Protein AF-A0A820KLT6-F1 (afdb_monomer_lite)

pLDDT: mean 74.84, std 12.02, range [39.62, 90.44]

Secondary structure (DSSP, 8-state):
----TT---EEEEEEE--TTS-EEEEEEE-EEEEETTTTEEEEE--EEEEEETTTTEEEEEE-STTTTT-PPPPEE--

Foldseek 3Di:
DPDPLQDFKDFPDWDDDDPPFQKIKTWIWGAFYQDPVVRGTDRTWTKIKIARPVQQKIWIATCPPVRPPDDTDIDHND

Structure (mmCIF, N/CA/C/O backbone):
data_AF-A0A820KLT6-F1
#
_entry.id   AF-A0A820KLT6-F1
#
loop_
_atom_site.group_PDB
_atom_site.id
_atom_site.type_symbol
_atom_site.label_atom_id
_atom_site.label_alt_id
_atom_site.label_comp_id
_atom_site.label_asym_id
_atom_site.label_entity_id
_atom_site.label_seq_id
_atom_site.pdbx_PDB_ins_code
_atom_site.Cartn_x
_atom_site.Cartn_y
_atom_site.Cartn_z
_atom_site.occupancy
_atom_site.B_iso_or_equiv
_atom_site.auth_seq_id
_atom_site.auth_comp_id
_atom_site.auth_asym_id
_atom_site.auth_atom_id
_atom_site.pdbx_PDB_model_num
ATOM 1 N N . MET A 1 1 ? -0.387 16.378 -26.188 1.00 41.91 1 MET A N 1
ATOM 2 C CA . MET A 1 1 ? -0.190 16.571 -24.737 1.00 41.91 1 MET A CA 1
ATOM 3 C C . MET A 1 1 ? 0.638 15.400 -24.239 1.00 41.91 1 MET A C 1
ATOM 5 O O . MET A 1 1 ? 0.121 14.292 -24.207 1.00 41.91 1 MET A O 1
ATOM 9 N N . MET A 1 2 ? 1.936 15.596 -23.987 1.00 39.62 2 MET A N 1
ATOM 10 C CA . MET A 1 2 ? 2.759 14.561 -23.354 1.00 39.62 2 MET A CA 1
ATOM 11 C C . MET A 1 2 ? 2.255 14.418 -21.920 1.00 39.62 2 MET A C 1
ATOM 13 O O . MET A 1 2 ? 2.422 15.333 -21.122 1.00 39.62 2 MET A O 1
ATOM 17 N N . SER A 1 3 ? 1.550 13.323 -21.631 1.00 47.44 3 SER A N 1
ATOM 18 C CA . SER A 1 3 ? 1.182 12.974 -20.262 1.00 47.44 3 SER A CA 1
ATOM 19 C C . SER A 1 3 ? 2.464 12.922 -19.447 1.00 47.44 3 SER A C 1
ATOM 21 O O . SER A 1 3 ? 3.389 12.203 -19.832 1.00 47.44 3 SER A O 1
ATOM 23 N N . ASP A 1 4 ? 2.511 13.690 -18.369 1.00 46.81 4 ASP A N 1
ATOM 24 C CA . ASP A 1 4 ? 3.615 13.732 -17.426 1.00 46.81 4 ASP A CA 1
ATOM 25 C C . ASP A 1 4 ? 3.978 12.287 -17.032 1.00 46.81 4 ASP A C 1
ATOM 27 O O . ASP A 1 4 ? 3.222 11.611 -16.329 1.00 46.81 4 ASP A O 1
ATOM 31 N N . GLN A 1 5 ? 5.079 11.751 -17.578 1.00 51.44 5 GLN A N 1
ATOM 32 C CA . GLN A 1 5 ? 5.443 10.328 -17.437 1.00 51.44 5 GLN A CA 1
ATOM 33 C C . GLN A 1 5 ? 5.712 9.934 -15.974 1.00 51.44 5 GLN A C 1
ATOM 35 O O . GLN A 1 5 ? 5.878 8.759 -15.667 1.00 51.44 5 GLN A O 1
ATOM 40 N N . ILE A 1 6 ? 5.738 10.919 -15.078 1.00 52.72 6 ILE A N 1
ATOM 41 C CA . ILE A 1 6 ? 6.183 10.846 -13.690 1.00 52.72 6 ILE A CA 1
ATOM 42 C C . ILE A 1 6 ? 5.060 10.365 -12.741 1.00 52.72 6 ILE A C 1
ATOM 44 O O . ILE A 1 6 ? 5.335 9.911 -11.631 1.00 52.72 6 ILE A O 1
ATOM 48 N N . HIS A 1 7 ? 3.789 10.390 -13.167 1.00 56.47 7 HIS A N 1
ATOM 49 C CA . HIS A 1 7 ? 2.645 10.106 -12.283 1.00 56.47 7 HIS A CA 1
ATOM 50 C C . HIS A 1 7 ? 1.651 9.088 -12.859 1.00 56.47 7 HIS A C 1
ATOM 52 O O . HIS A 1 7 ? 0.448 9.334 -12.914 1.00 56.47 7 HIS A O 1
ATOM 58 N N . GLN A 1 8 ? 2.133 7.913 -13.269 1.00 64.38 8 GLN A N 1
ATOM 59 C CA . GLN A 1 8 ? 1.253 6.828 -13.711 1.00 64.38 8 GLN A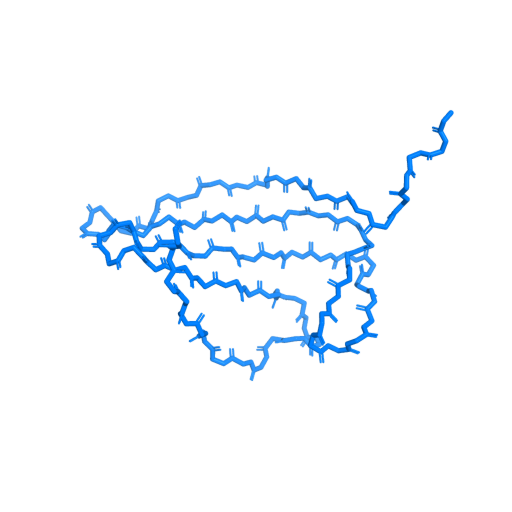 CA 1
ATOM 60 C C . GLN A 1 8 ? 0.977 5.852 -12.565 1.00 64.38 8 GLN A C 1
ATOM 62 O O . GLN A 1 8 ? 1.805 5.002 -12.251 1.00 64.38 8 GLN A O 1
ATOM 67 N N . GLY A 1 9 ? -0.196 5.969 -11.939 1.00 69.69 9 GLY A N 1
ATOM 68 C CA . GLY A 1 9 ? -0.691 5.023 -10.939 1.00 69.69 9 GLY A CA 1
ATOM 69 C C . GLY A 1 9 ? -2.116 4.571 -11.256 1.00 69.69 9 GLY A C 1
ATOM 70 O O . GLY A 1 9 ? -2.955 5.392 -11.610 1.00 69.69 9 GLY A O 1
ATOM 71 N N . TYR A 1 10 ? -2.402 3.278 -11.118 1.00 79.19 10 TYR A N 1
ATOM 72 C CA . TYR A 1 10 ? -3.749 2.714 -11.245 1.00 79.19 10 TYR A CA 1
ATOM 73 C C . TYR A 1 10 ? -3.974 1.606 -10.215 1.00 79.19 10 TYR A C 1
ATOM 75 O O . TYR A 1 10 ? -3.046 0.893 -9.828 1.00 79.19 10 TYR A O 1
ATOM 83 N N . ILE A 1 11 ? -5.215 1.438 -9.758 1.00 82.06 11 ILE A N 1
ATOM 84 C CA . ILE A 1 11 ? -5.576 0.342 -8.852 1.00 82.06 11 ILE A CA 1
ATOM 85 C C . ILE A 1 11 ? -5.548 -0.965 -9.656 1.00 82.06 11 ILE A C 1
ATOM 87 O O . ILE A 1 11 ? -6.341 -1.148 -10.573 1.00 82.06 11 ILE A O 1
ATOM 91 N N . ARG A 1 12 ? -4.629 -1.875 -9.318 1.00 83.19 12 ARG A N 1
ATOM 92 C CA . ARG A 1 12 ? -4.545 -3.232 -9.886 1.00 83.19 12 ARG A CA 1
ATOM 93 C C . ARG A 1 12 ? -5.562 -4.174 -9.266 1.00 83.19 12 ARG A C 1
ATOM 95 O O . ARG A 1 12 ? -6.154 -4.985 -9.965 1.00 83.19 12 ARG A O 1
ATOM 102 N N . SER A 1 13 ? -5.745 -4.087 -7.953 1.00 84.44 13 SER A N 1
ATOM 103 C CA . SER A 1 13 ? -6.732 -4.892 -7.239 1.00 84.44 13 SER A CA 1
ATOM 104 C C . SER A 1 13 ? -7.150 -4.207 -5.948 1.00 84.44 13 SER A C 1
ATOM 106 O O . SER A 1 13 ? -6.335 -3.550 -5.300 1.00 84.44 13 SER A O 1
ATOM 108 N N . CYS A 1 14 ? -8.393 -4.428 -5.537 1.00 86.88 14 CYS A N 1
ATOM 109 C CA . CYS A 1 14 ? -8.872 -4.125 -4.198 1.00 86.88 14 CYS A CA 1
ATOM 110 C C . CYS A 1 14 ? -9.360 -5.433 -3.582 1.00 86.88 14 CYS A C 1
ATOM 112 O O . CYS A 1 14 ? -10.296 -6.047 -4.089 1.00 86.88 14 CYS A O 1
ATOM 114 N N . ASN A 1 15 ? -8.705 -5.858 -2.511 1.00 84.25 15 ASN A N 1
ATOM 115 C CA . ASN A 1 15 ? -9.086 -7.034 -1.752 1.00 84.25 15 ASN A CA 1
ATOM 116 C C . ASN A 1 15 ? -9.528 -6.570 -0.372 1.00 84.25 15 ASN A C 1
ATOM 118 O O . ASN A 1 15 ? -8.833 -5.798 0.289 1.00 84.25 15 ASN A O 1
ATOM 122 N N . ARG A 1 16 ? -10.673 -7.061 0.092 1.00 77.81 16 ARG A N 1
ATOM 123 C CA . ARG A 1 16 ? -10.934 -7.034 1.530 1.00 77.81 16 ARG A CA 1
ATOM 124 C C . ARG A 1 16 ? -10.002 -8.054 2.178 1.00 77.81 16 ARG A C 1
ATOM 126 O O . ARG A 1 16 ? -9.736 -9.096 1.581 1.00 77.81 16 ARG A O 1
ATOM 133 N N . GLY A 1 17 ? -9.471 -7.720 3.350 1.00 73.00 17 GLY A N 1
ATOM 134 C CA . GLY A 1 17 ? -8.766 -8.682 4.187 1.00 73.00 17 GLY A CA 1
ATOM 135 C C . GLY A 1 17 ? -9.725 -9.760 4.706 1.00 73.00 17 GLY A C 1
ATOM 136 O O . GLY A 1 17 ? -10.641 -10.202 4.016 1.00 73.00 17 GLY A O 1
ATOM 137 N N . ASP A 1 18 ? -9.538 -10.184 5.950 1.00 64.62 18 ASP A N 1
ATOM 138 C CA . ASP A 1 18 ? -10.455 -11.139 6.578 1.00 64.62 18 ASP A CA 1
ATOM 139 C C . ASP A 1 18 ? -11.855 -10.522 6.798 1.00 64.62 18 ASP A C 1
ATOM 141 O O . ASP A 1 18 ? -11.972 -9.333 7.087 1.00 64.62 18 ASP A O 1
ATOM 145 N N . LYS A 1 19 ? -12.923 -11.331 6.723 1.00 54.44 19 LYS A N 1
ATOM 146 C CA . LYS A 1 19 ? -14.326 -10.926 6.954 1.00 54.44 19 LYS A CA 1
ATOM 147 C C . LYS A 1 19 ? -14.547 -10.242 8.309 1.00 54.44 19 LYS A C 1
ATOM 149 O O . LYS A 1 19 ? -15.497 -9.478 8.446 1.00 54.44 19 LYS A O 1
ATOM 154 N N . ASN A 1 20 ? -13.675 -10.506 9.283 1.00 58.62 20 ASN A N 1
ATOM 155 C CA . ASN A 1 20 ? -13.721 -9.925 10.626 1.00 58.62 20 ASN A CA 1
ATOM 156 C C . ASN A 1 20 ? -12.889 -8.644 10.780 1.00 58.62 20 ASN A C 1
ATOM 158 O O . ASN A 1 20 ? -13.025 -7.933 11.776 1.00 58.62 20 ASN A O 1
ATOM 162 N N . ASN A 1 21 ? -12.027 -8.339 9.810 1.00 63.62 21 ASN A N 1
ATOM 163 C CA . ASN A 1 21 ? -11.128 -7.202 9.864 1.00 63.62 21 ASN A CA 1
ATOM 164 C C . ASN A 1 21 ? -11.586 -6.154 8.856 1.00 63.62 21 ASN A C 1
ATOM 166 O O . ASN A 1 21 ? -11.671 -6.404 7.658 1.00 63.62 21 ASN A O 1
ATOM 170 N N . ASN A 1 22 ? -11.836 -4.946 9.354 1.00 81.69 22 ASN A N 1
ATOM 171 C CA . ASN A 1 22 ? -12.185 -3.753 8.581 1.00 81.69 22 ASN A CA 1
ATOM 172 C C . ASN A 1 22 ? -10.999 -3.243 7.733 1.00 81.69 22 ASN A C 1
ATOM 174 O O . ASN A 1 22 ? -10.793 -2.044 7.586 1.00 81.69 22 ASN A O 1
ATOM 178 N N . ILE A 1 23 ? -10.181 -4.163 7.218 1.00 86.94 23 ILE A N 1
ATOM 179 C CA . ILE A 1 23 ? -8.950 -3.901 6.495 1.00 86.94 23 ILE A CA 1
ATOM 180 C C . ILE A 1 23 ? -9.225 -4.027 4.999 1.00 86.94 23 ILE A C 1
ATOM 182 O O . ILE A 1 23 ? -9.622 -5.086 4.505 1.00 86.94 23 ILE A O 1
ATOM 186 N N . LEU A 1 24 ? -8.972 -2.948 4.271 1.00 88.69 24 LEU A N 1
ATOM 187 C CA . LEU A 1 24 ? -8.939 -2.919 2.816 1.00 88.69 24 LEU A CA 1
ATOM 188 C C . LEU A 1 24 ? -7.486 -2.966 2.354 1.00 88.69 24 LEU A C 1
ATOM 190 O O . LEU A 1 24 ? -6.639 -2.247 2.878 1.00 88.69 24 LEU A O 1
ATOM 194 N N . PHE A 1 25 ? -7.206 -3.800 1.361 1.00 87.12 25 PHE A N 1
ATOM 195 C CA . PHE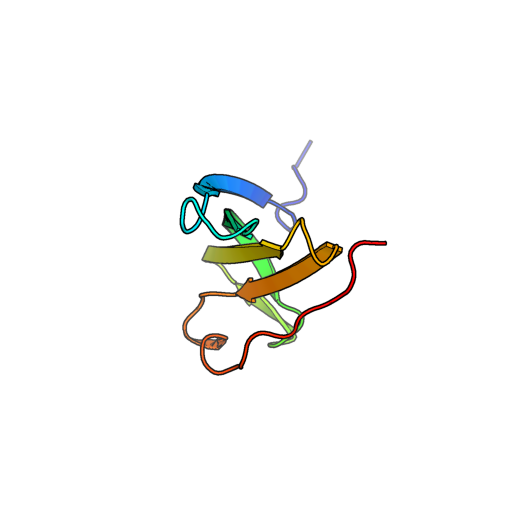 A 1 25 ? -5.911 -3.900 0.711 1.00 87.12 25 PHE A CA 1
ATOM 196 C C . PHE A 1 25 ? -6.042 -3.459 -0.743 1.00 87.12 25 PHE A C 1
ATOM 198 O O . PHE A 1 25 ? -6.679 -4.130 -1.556 1.00 87.12 25 PHE A O 1
ATOM 205 N N . PHE A 1 26 ? -5.400 -2.351 -1.086 1.00 85.69 26 PHE A N 1
ATOM 206 C CA . PHE A 1 26 ? -5.279 -1.889 -2.458 1.00 85.69 26 PHE A CA 1
ATOM 207 C C . PHE A 1 26 ? -3.892 -2.206 -2.976 1.00 85.69 26 PHE A C 1
ATOM 209 O O . PHE A 1 26 ? -2.889 -1.809 -2.387 1.00 85.69 26 PHE A O 1
ATOM 216 N N . ASN A 1 27 ? -3.841 -2.882 -4.113 1.00 83.00 27 ASN A N 1
ATOM 217 C CA . ASN A 1 27 ? -2.621 -3.015 -4.874 1.00 83.00 27 ASN A CA 1
ATOM 218 C C . ASN A 1 27 ? -2.626 -1.961 -5.978 1.00 83.00 27 ASN A C 1
ATOM 220 O O . ASN A 1 27 ? -3.520 -1.956 -6.822 1.00 83.00 27 ASN A O 1
ATOM 224 N N . ILE A 1 28 ? -1.656 -1.060 -5.960 1.00 82.88 28 ILE A N 1
ATOM 225 C CA . ILE A 1 28 ? -1.508 0.029 -6.915 1.00 82.88 28 ILE A CA 1
ATOM 226 C C . ILE A 1 28 ? -0.358 -0.321 -7.848 1.00 82.88 28 ILE A C 1
ATOM 228 O O . ILE A 1 28 ? 0.787 -0.473 -7.423 1.00 82.88 28 ILE A O 1
ATOM 232 N N . GLY A 1 29 ? -0.680 -0.450 -9.128 1.00 77.88 29 GLY A N 1
ATOM 233 C CA . GLY A 1 29 ? 0.290 -0.567 -10.200 1.00 77.88 29 GLY A CA 1
ATOM 234 C C . GLY A 1 29 ? 0.677 0.786 -10.757 1.00 77.88 29 GLY A C 1
ATOM 235 O O . GLY A 1 29 ? -0.028 1.775 -10.570 1.00 77.88 29 GLY A O 1
ATOM 236 N N . GLY A 1 30 ? 1.779 0.813 -11.488 1.00 74.44 30 GLY A N 1
ATOM 237 C CA . GLY A 1 30 ? 2.235 2.022 -12.142 1.00 74.44 30 GLY A CA 1
ATOM 238 C C . GLY A 1 30 ? 3.654 1.882 -12.653 1.00 74.44 30 GLY A C 1
ATOM 239 O O . GLY A 1 30 ? 4.437 1.083 -12.130 1.00 74.44 30 GLY A O 1
ATOM 240 N N . ASN A 1 31 ? 3.970 2.691 -13.655 1.00 69.75 31 ASN A N 1
ATOM 241 C CA . ASN A 1 31 ? 5.323 2.828 -14.163 1.00 69.75 31 ASN A CA 1
ATOM 242 C C . ASN A 1 31 ? 5.889 4.149 -13.641 1.00 69.75 31 ASN A C 1
ATOM 244 O O . ASN A 1 31 ? 5.156 5.128 -13.501 1.00 69.75 31 ASN A O 1
ATOM 248 N N . TYR A 1 32 ? 7.193 4.169 -13.377 1.00 68.50 32 TYR A N 1
ATOM 249 C CA . TYR A 1 32 ? 7.937 5.405 -13.127 1.00 68.50 32 TYR A CA 1
ATOM 250 C C . TYR A 1 32 ? 7.462 6.235 -11.916 1.00 68.50 32 TYR A C 1
ATOM 252 O O . TYR A 1 32 ? 7.355 7.456 -11.980 1.00 68.50 32 TYR A O 1
ATOM 260 N N . ARG A 1 33 ? 7.186 5.586 -10.776 1.00 72.44 33 ARG A N 1
ATOM 261 C CA . ARG A 1 33 ? 6.696 6.266 -9.561 1.00 72.44 33 ARG A CA 1
ATOM 262 C C . ARG A 1 33 ? 7.841 6.660 -8.631 1.00 72.44 33 ARG A C 1
ATOM 264 O O . ARG A 1 33 ? 8.665 5.811 -8.280 1.00 72.44 33 ARG A O 1
ATOM 271 N N . PHE A 1 34 ? 7.853 7.913 -8.172 1.00 72.69 34 PHE A N 1
ATOM 272 C CA . PHE A 1 34 ? 8.809 8.374 -7.164 1.00 72.69 34 PHE A CA 1
ATOM 273 C C . PHE A 1 34 ? 8.623 7.630 -5.838 1.00 72.69 34 PHE A C 1
ATOM 275 O O . PHE A 1 34 ? 7.512 7.517 -5.313 1.00 72.69 34 PHE A O 1
ATOM 282 N N . CYS A 1 35 ? 9.727 7.148 -5.281 1.00 75.00 35 CYS A N 1
ATOM 283 C CA . CYS A 1 35 ? 9.782 6.538 -3.970 1.00 75.00 35 CYS A CA 1
ATOM 284 C C . CYS A 1 35 ? 10.550 7.452 -3.014 1.00 75.00 35 CYS A C 1
ATOM 286 O O . CYS A 1 35 ? 11.774 7.575 -3.134 1.00 75.00 35 CYS A O 1
ATOM 288 N N . PRO A 1 36 ? 9.869 8.067 -2.031 1.00 69.06 36 PRO A N 1
ATOM 289 C CA . PRO A 1 36 ? 10.524 8.973 -1.092 1.00 69.06 36 PRO A CA 1
ATOM 290 C C . PRO A 1 36 ? 11.574 8.263 -0.233 1.00 69.06 36 PRO A C 1
ATOM 292 O O . PRO A 1 36 ? 12.533 8.887 0.204 1.00 69.06 36 PRO A O 1
ATOM 295 N N . GLN A 1 37 ? 11.429 6.950 -0.040 1.00 71.50 37 GLN A N 1
ATOM 296 C CA . GLN A 1 37 ? 12.342 6.136 0.754 1.00 71.50 37 GLN A CA 1
ATOM 297 C C . GLN A 1 37 ? 13.745 6.056 0.143 1.00 71.50 37 GLN A C 1
ATOM 299 O O . GLN A 1 37 ? 14.727 6.277 0.843 1.00 71.50 37 GLN A O 1
ATOM 304 N N . ILE A 1 38 ? 13.843 5.711 -1.143 1.00 73.50 38 ILE A N 1
ATOM 305 C CA . ILE A 1 38 ? 15.133 5.612 -1.848 1.00 73.50 38 ILE A CA 1
ATOM 306 C C . ILE A 1 38 ? 15.493 6.913 -2.576 1.00 73.50 38 ILE A C 1
ATOM 308 O O . ILE A 1 38 ? 16.526 6.988 -3.231 1.00 73.50 38 ILE A O 1
ATOM 312 N N . ARG A 1 39 ? 14.628 7.933 -2.471 1.00 77.06 39 ARG A N 1
ATOM 313 C CA . ARG A 1 39 ? 14.721 9.220 -3.177 1.00 77.06 39 ARG A CA 1
ATOM 314 C C . ARG A 1 39 ? 14.947 9.056 -4.686 1.00 77.06 39 ARG A C 1
ATOM 316 O O . ARG A 1 39 ? 15.655 9.849 -5.299 1.00 77.06 39 ARG A O 1
ATOM 323 N N . ALA A 1 40 ? 14.326 8.041 -5.281 1.00 76.81 40 ALA A N 1
ATOM 324 C CA . ALA A 1 40 ? 14.461 7.693 -6.693 1.00 76.81 40 ALA A CA 1
ATOM 325 C C . ALA A 1 40 ? 13.134 7.172 -7.265 1.00 76.81 40 ALA A C 1
ATOM 327 O O . ALA A 1 40 ? 12.215 6.835 -6.517 1.00 76.81 40 ALA A O 1
ATOM 328 N N . HIS A 1 41 ? 13.023 7.114 -8.593 1.00 77.81 41 HIS A N 1
ATOM 329 C CA . HIS A 1 41 ? 11.856 6.555 -9.277 1.00 77.81 41 HIS A CA 1
ATOM 330 C C . HIS A 1 41 ? 12.042 5.054 -9.501 1.00 77.81 41 HIS A C 1
ATOM 332 O O . HIS A 1 41 ? 13.076 4.628 -10.011 1.00 77.81 41 HIS A O 1
ATOM 338 N N . HIS A 1 42 ? 11.030 4.254 -9.169 1.00 74.75 42 HIS A N 1
ATOM 339 C CA .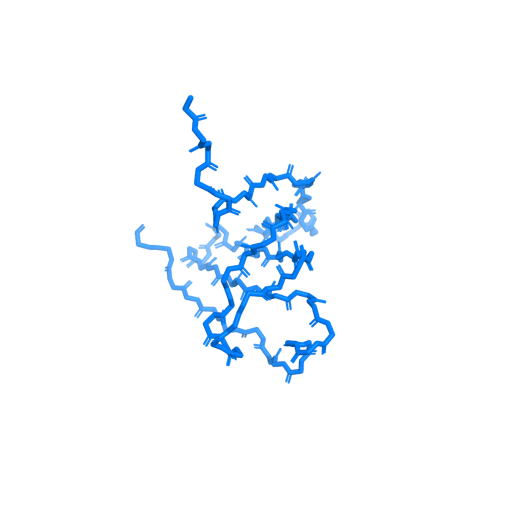 HIS A 1 42 ? 10.997 2.851 -9.582 1.00 74.75 42 HIS A CA 1
ATOM 340 C C . HIS A 1 42 ? 10.458 2.752 -11.005 1.00 74.75 42 HIS A C 1
ATOM 342 O O . HIS A 1 42 ? 9.402 3.311 -11.307 1.00 74.75 42 HIS A O 1
ATOM 348 N N . GLN A 1 43 ? 11.142 1.992 -11.860 1.00 69.56 43 GLN A N 1
ATOM 349 C CA . GLN A 1 43 ? 10.715 1.771 -13.242 1.00 69.56 43 GLN A CA 1
ATOM 350 C C . GLN A 1 43 ? 9.380 1.008 -13.307 1.00 69.56 43 GLN A C 1
ATOM 352 O O . GLN A 1 43 ? 8.512 1.374 -14.094 1.00 69.56 43 GLN A O 1
ATOM 357 N N . ASN A 1 44 ? 9.184 0.040 -12.405 1.00 67.06 44 ASN A N 1
ATOM 358 C CA . ASN A 1 44 ? 7.913 -0.625 -12.124 1.00 67.06 44 ASN A CA 1
ATOM 359 C C . ASN A 1 44 ? 7.701 -0.643 -10.611 1.00 67.06 44 ASN A C 1
ATOM 361 O O . ASN A 1 44 ? 8.471 -1.281 -9.901 1.00 67.06 44 ASN A O 1
ATOM 365 N N . ASN A 1 45 ? 6.659 0.025 -10.114 1.00 68.38 45 ASN A N 1
ATOM 366 C CA . ASN A 1 45 ? 6.320 -0.031 -8.694 1.00 68.38 45 ASN A CA 1
ATOM 367 C C . ASN A 1 45 ? 4.978 -0.728 -8.502 1.00 68.38 45 ASN A C 1
ATOM 369 O O . ASN A 1 45 ? 3.977 -0.376 -9.125 1.00 68.38 45 ASN A O 1
ATOM 373 N N . THR A 1 46 ? 4.967 -1.697 -7.597 1.00 73.12 46 THR A N 1
ATOM 374 C CA . THR A 1 46 ? 3.740 -2.236 -7.028 1.00 73.12 46 THR A CA 1
ATOM 375 C C . THR A 1 46 ? 3.659 -1.686 -5.604 1.00 73.12 46 THR A C 1
ATOM 377 O O . THR A 1 46 ? 4.505 -1.962 -4.759 1.00 73.12 46 THR A O 1
ATOM 380 N N . THR A 1 47 ? 2.706 -0.796 -5.348 1.00 79.38 47 THR A N 1
ATOM 381 C CA . THR A 1 47 ? 2.504 -0.187 -4.030 1.00 79.38 47 THR A CA 1
ATOM 382 C C . THR A 1 47 ? 1.272 -0.799 -3.392 1.00 79.38 47 THR A C 1
ATOM 384 O O . THR A 1 47 ? 0.189 -0.741 -3.960 1.00 79.38 47 THR A O 1
ATOM 387 N N . ALA A 1 48 ? 1.412 -1.342 -2.194 1.00 82.81 48 ALA A N 1
ATOM 388 C CA . ALA A 1 48 ? 0.290 -1.771 -1.381 1.00 82.81 48 ALA A CA 1
ATOM 389 C C . ALA A 1 48 ? -0.184 -0.622 -0.484 1.00 82.81 48 ALA A C 1
ATOM 391 O O . ALA A 1 48 ? 0.630 0.035 0.164 1.00 82.81 48 ALA A O 1
ATOM 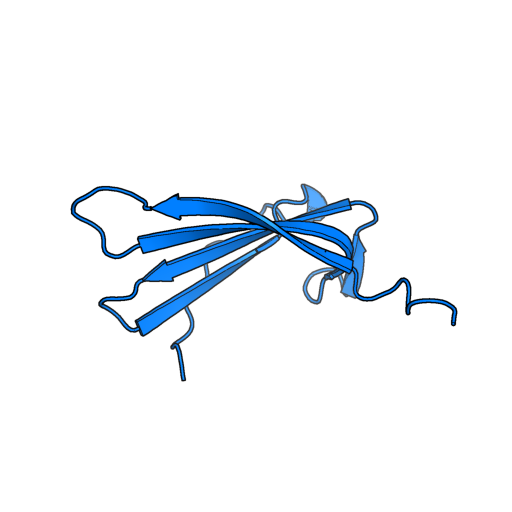392 N N . ILE A 1 49 ? -1.493 -0.402 -0.411 1.00 86.12 49 ILE A N 1
ATOM 393 C CA . ILE A 1 49 ? -2.125 0.465 0.584 1.00 86.12 49 ILE A CA 1
ATOM 394 C C . ILE A 1 49 ? -3.029 -0.412 1.441 1.00 86.12 49 ILE A C 1
ATOM 396 O O . ILE A 1 49 ? -3.927 -1.073 0.925 1.00 86.12 49 ILE A O 1
ATOM 400 N N . LEU A 1 50 ? -2.781 -0.428 2.744 1.00 88.06 50 LEU A N 1
ATOM 401 C CA . LEU A 1 50 ? -3.632 -1.070 3.734 1.00 88.06 50 LEU A CA 1
ATOM 402 C C . LEU A 1 50 ? -4.439 0.017 4.432 1.00 88.06 50 LEU A C 1
ATOM 404 O O . LEU A 1 50 ? -3.861 1.014 4.846 1.00 88.06 50 LEU A O 1
ATOM 408 N N . ILE A 1 51 ? -5.744 -0.166 4.586 1.00 89.56 51 ILE A N 1
ATOM 409 C CA . ILE A 1 51 ? -6.623 0.789 5.266 1.00 89.56 51 ILE A CA 1
ATOM 410 C C . ILE A 1 51 ? -7.436 0.039 6.312 1.00 89.56 51 ILE A C 1
ATOM 412 O O . ILE A 1 51 ? -8.207 -0.834 5.938 1.00 89.56 51 ILE A O 1
ATOM 416 N N . ASP A 1 52 ? -7.292 0.377 7.590 1.00 89.81 52 ASP A N 1
ATOM 417 C CA . ASP A 1 52 ? -8.182 -0.063 8.666 1.00 89.81 52 ASP A CA 1
ATOM 418 C C . ASP A 1 52 ? -9.294 0.980 8.832 1.00 89.81 52 ASP A C 1
ATOM 420 O O . ASP A 1 52 ? -9.104 2.043 9.428 1.00 89.81 52 ASP A O 1
ATOM 424 N N . THR A 1 53 ? -10.476 0.682 8.295 1.00 88.12 53 THR A N 1
ATOM 425 C CA . THR A 1 53 ? -11.615 1.606 8.318 1.00 88.12 53 THR A CA 1
ATOM 426 C C . THR A 1 53 ? -12.275 1.708 9.691 1.00 88.12 53 THR A C 1
ATOM 428 O O . THR A 1 53 ? -13.043 2.637 9.916 1.00 88.12 53 THR A O 1
ATOM 431 N N . LYS A 1 54 ? -11.975 0.801 10.632 1.00 88.44 54 LYS A N 1
ATOM 432 C CA . LYS A 1 54 ? -12.477 0.887 12.012 1.00 88.44 54 LYS A CA 1
ATOM 433 C C . LYS A 1 54 ? -11.632 1.839 12.844 1.00 88.44 54 LYS A C 1
ATOM 435 O O . LYS A 1 54 ? -12.175 2.602 13.635 1.00 88.44 54 LYS A O 1
ATOM 440 N N . LYS A 1 55 ? -10.310 1.757 12.696 1.00 89.25 55 LYS A N 1
ATOM 441 C CA . LYS A 1 55 ? -9.367 2.637 13.402 1.00 89.25 55 LYS A CA 1
ATOM 442 C C . LYS A 1 55 ? -9.139 3.962 12.688 1.00 89.25 55 LYS A C 1
ATOM 444 O O . LYS A 1 55 ? -8.494 4.828 13.266 1.00 89.25 55 LYS A O 1
ATOM 449 N N . LEU A 1 56 ? -9.651 4.100 11.463 1.00 90.00 56 LEU A N 1
ATOM 450 C CA . LEU A 1 56 ? -9.368 5.223 10.576 1.00 90.00 56 LEU A CA 1
ATOM 451 C C . LEU A 1 56 ? -7.856 5.405 10.419 1.00 90.00 56 LEU A C 1
ATOM 453 O O . LEU A 1 56 ? -7.323 6.493 10.598 1.00 90.00 56 LEU A O 1
ATOM 457 N N . THR A 1 57 ? -7.150 4.316 10.113 1.00 90.25 57 THR A N 1
ATOM 458 C CA . THR A 1 57 ? -5.712 4.352 9.842 1.00 90.25 57 THR A CA 1
ATOM 459 C C . THR A 1 57 ? -5.376 3.712 8.507 1.00 90.25 57 THR A C 1
ATOM 461 O O . THR A 1 57 ? -6.104 2.864 7.995 1.00 90.25 57 THR A O 1
ATOM 464 N N . TYR A 1 58 ? -4.247 4.101 7.927 1.00 90.44 58 TYR A N 1
ATOM 465 C CA . TYR A 1 58 ? -3.736 3.526 6.696 1.00 90.44 58 TYR A CA 1
ATOM 466 C C . TYR A 1 58 ? -2.222 3.326 6.743 1.00 90.44 58 TYR A C 1
ATOM 468 O O . TYR A 1 58 ? -1.498 3.993 7.478 1.00 90.44 58 TYR A O 1
ATOM 476 N N . SER A 1 59 ? -1.724 2.410 5.926 1.00 87.06 59 SER A N 1
ATOM 477 C CA . SER A 1 59 ? -0.303 2.168 5.719 1.00 87.06 59 SER A CA 1
ATOM 478 C C . SER A 1 59 ? -0.025 2.048 4.230 1.00 87.06 59 SER A C 1
ATOM 480 O O . SER A 1 59 ? -0.780 1.402 3.506 1.00 87.06 59 SER A O 1
ATOM 482 N N . ILE A 1 60 ? 1.058 2.664 3.761 1.00 83.19 60 ILE A N 1
ATOM 483 C CA . ILE A 1 60 ? 1.506 2.568 2.370 1.00 83.19 60 ILE A CA 1
ATOM 484 C C . ILE A 1 60 ? 2.844 1.843 2.356 1.00 83.19 60 ILE A C 1
ATOM 486 O O . ILE A 1 60 ? 3.778 2.227 3.060 1.00 83.19 60 ILE A O 1
ATOM 490 N N . ARG A 1 61 ? 2.954 0.812 1.521 1.00 79.31 61 ARG A N 1
ATOM 491 C CA . ARG A 1 61 ? 4.169 0.021 1.352 1.00 79.31 61 ARG A CA 1
ATOM 492 C C . ARG A 1 61 ? 4.537 -0.091 -0.120 1.00 79.31 61 ARG A C 1
ATOM 494 O O . ARG A 1 61 ? 3.765 -0.601 -0.924 1.00 79.31 61 ARG A O 1
ATOM 501 N N . CYS A 1 62 ? 5.752 0.322 -0.459 1.00 78.50 62 CYS A N 1
ATOM 502 C CA . CYS A 1 62 ? 6.378 -0.041 -1.727 1.00 78.50 62 CYS A CA 1
ATOM 503 C C . CYS A 1 62 ? 6.805 -1.516 -1.654 1.00 78.50 62 CYS A C 1
ATOM 505 O O . CYS A 1 62 ? 7.510 -1.892 -0.716 1.00 78.50 62 CYS A O 1
ATOM 507 N N . THR A 1 63 ? 6.363 -2.358 -2.592 1.00 73.88 63 THR A N 1
ATOM 508 C CA . THR A 1 63 ? 6.725 -3.788 -2.614 1.00 73.88 63 THR A CA 1
ATOM 509 C C . THR A 1 63 ? 7.943 -4.082 -3.487 1.00 73.88 63 THR A C 1
ATOM 511 O O . THR A 1 63 ? 8.283 -5.248 -3.675 1.00 73.88 63 THR A O 1
ATOM 514 N N . ASP A 1 64 ? 8.587 -3.054 -4.045 1.00 75.25 64 ASP A N 1
ATOM 515 C CA . ASP A 1 64 ? 9.856 -3.200 -4.758 1.00 75.25 64 ASP A CA 1
ATOM 516 C C . ASP A 1 64 ? 10.927 -3.768 -3.814 1.00 75.25 64 ASP A C 1
ATOM 518 O O . ASP A 1 64 ? 11.003 -3.372 -2.648 1.00 75.25 64 ASP A O 1
ATOM 522 N N . SER A 1 65 ? 11.751 -4.700 -4.304 1.00 73.81 65 SER A N 1
ATOM 523 C CA . SER A 1 65 ? 12.772 -5.393 -3.508 1.00 73.81 65 SER A CA 1
ATOM 524 C C . SER A 1 65 ? 13.753 -4.432 -2.832 1.00 73.81 65 SER A C 1
ATOM 526 O O . SER A 1 65 ? 14.162 -4.692 -1.701 1.00 73.81 65 SER A O 1
ATOM 528 N N . GLN A 1 66 ? 14.054 -3.286 -3.450 1.00 71.25 66 GLN A N 1
ATOM 529 C CA . GLN A 1 66 ? 14.916 -2.250 -2.871 1.00 71.25 66 GLN A CA 1
ATOM 530 C C . GLN A 1 66 ? 14.272 -1.547 -1.666 1.00 71.25 66 GLN A C 1
ATOM 532 O O . GLN A 1 66 ? 14.962 -0.979 -0.823 1.00 71.25 66 GLN A O 1
ATOM 537 N N . CYS A 1 67 ? 12.943 -1.589 -1.567 1.00 72.75 67 CYS A N 1
ATOM 538 C CA . CYS A 1 67 ? 12.163 -0.991 -0.487 1.00 72.75 67 CYS A CA 1
ATOM 539 C C . CYS A 1 67 ? 11.646 -2.015 0.535 1.00 72.75 67 CYS A C 1
ATOM 541 O O . CYS A 1 67 ? 11.118 -1.622 1.577 1.00 72.75 67 CYS A O 1
ATOM 543 N N . ASN A 1 68 ? 11.795 -3.316 0.268 1.00 64.25 68 ASN A N 1
ATOM 544 C CA . ASN A 1 68 ? 11.012 -4.374 0.909 1.00 64.25 68 ASN A CA 1
ATOM 545 C C . ASN A 1 68 ? 11.453 -4.772 2.338 1.00 64.25 68 ASN A C 1
ATOM 547 O O . ASN A 1 68 ? 11.052 -5.828 2.817 1.00 64.25 68 ASN A O 1
ATOM 551 N N . ASN A 1 69 ? 12.219 -3.925 3.036 1.00 59.59 69 ASN A N 1
ATOM 552 C CA . ASN A 1 69 ? 12.830 -4.207 4.347 1.00 59.59 69 ASN A CA 1
ATOM 553 C C . ASN A 1 69 ? 12.342 -3.306 5.503 1.00 59.59 69 ASN A C 1
ATOM 555 O O . ASN A 1 69 ? 13.024 -3.196 6.520 1.00 59.59 69 ASN A O 1
ATOM 559 N N . LYS A 1 70 ? 11.179 -2.645 5.393 1.00 64.75 70 LYS A N 1
ATOM 560 C CA . LYS A 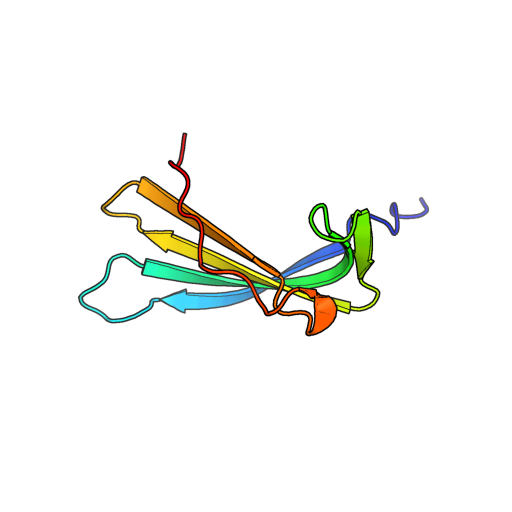1 70 ? 10.611 -1.870 6.517 1.00 64.75 70 LYS A CA 1
ATOM 561 C C . LYS A 1 70 ? 9.292 -2.432 7.045 1.00 64.75 70 LYS A C 1
ATOM 563 O O . LYS A 1 70 ? 8.476 -2.975 6.301 1.00 64.75 70 LYS A O 1
ATOM 568 N N . PHE A 1 71 ? 9.107 -2.253 8.354 1.00 65.88 71 PHE A N 1
ATOM 569 C CA . PHE A 1 71 ? 7.857 -2.495 9.067 1.00 65.88 71 PHE A CA 1
ATOM 570 C C . PHE A 1 71 ? 6.747 -1.560 8.566 1.00 65.88 71 PHE A C 1
ATOM 572 O O . PHE A 1 71 ? 7.018 -0.460 8.083 1.00 65.88 71 PHE A O 1
ATOM 579 N N . LEU A 1 72 ? 5.493 -2.005 8.684 1.00 72.56 72 LEU A N 1
ATOM 580 C CA . LEU A 1 72 ? 4.323 -1.196 8.346 1.00 72.56 72 LEU A CA 1
ATOM 581 C C . LEU A 1 72 ? 4.203 -0.018 9.320 1.00 72.56 72 LEU A C 1
ATOM 583 O O . LEU A 1 72 ? 4.032 -0.224 10.521 1.00 72.56 72 LEU A O 1
ATOM 587 N N . THR A 1 73 ? 4.238 1.203 8.791 1.00 82.25 73 THR A N 1
ATOM 588 C CA . THR A 1 73 ? 3.883 2.411 9.546 1.00 82.25 73 THR A CA 1
ATOM 589 C C . THR A 1 73 ? 2.414 2.728 9.305 1.00 82.25 73 THR A C 1
ATOM 591 O O . THR A 1 73 ? 2.003 2.862 8.150 1.00 82.25 73 THR A O 1
ATOM 594 N N . TRP A 1 74 ? 1.632 2.840 10.377 1.00 84.50 74 TRP A N 1
ATOM 595 C CA . TRP A 1 74 ? 0.227 3.242 10.323 1.00 84.50 74 TRP A CA 1
ATOM 596 C C . TRP A 1 74 ? 0.099 4.741 10.576 1.00 84.50 74 TRP A C 1
ATOM 598 O O . TRP A 1 74 ? 0.645 5.254 11.549 1.00 84.50 74 TRP A O 1
ATOM 608 N N . ASN A 1 75 ? -0.641 5.418 9.709 1.00 86.62 75 ASN A N 1
ATOM 609 C CA . ASN A 1 75 ? -0.963 6.838 9.783 1.00 86.62 75 ASN A CA 1
ATOM 610 C C . ASN A 1 75 ? -2.475 6.992 9.953 1.00 86.62 75 ASN A C 1
ATOM 612 O O . ASN A 1 75 ? -3.222 6.117 9.522 1.00 86.62 75 ASN A O 1
ATOM 616 N N . MET A 1 76 ? -2.934 8.083 10.561 1.00 89.25 76 MET A N 1
ATOM 617 C CA . MET A 1 76 ? -4.366 8.387 10.660 1.00 89.25 76 MET A CA 1
ATOM 618 C C . MET A 1 76 ? -4.918 8.815 9.293 1.00 89.25 76 MET A C 1
ATOM 620 O O . MET A 1 76 ? -4.236 9.511 8.547 1.00 89.25 76 MET A O 1
ATOM 624 N N . LEU A 1 77 ? -6.135 8.386 8.964 1.00 80.19 77 LEU A N 1
ATOM 625 C CA . LEU A 1 77 ? -6.959 8.974 7.909 1.00 80.19 77 LEU A CA 1
ATOM 626 C C . LEU A 1 77 ? -7.485 10.312 8.449 1.00 80.19 77 LEU A C 1
ATOM 628 O O . LEU A 1 77 ? -8.269 10.303 9.396 1.00 80.19 77 LEU A O 1
ATOM 632 N N . GL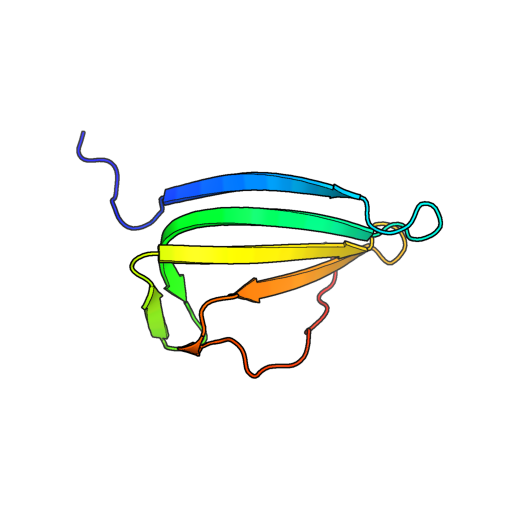U A 1 78 ? -6.995 11.426 7.903 1.00 72.25 78 GLU A N 1
ATOM 633 C CA . GLU A 1 78 ? -7.537 12.773 8.159 1.00 72.25 78 GLU A CA 1
ATOM 634 C C . GLU A 1 78 ? -8.913 12.968 7.508 1.00 72.25 78 GLU A C 1
ATOM 636 O O . GLU A 1 78 ? -9.140 12.395 6.413 1.00 72.25 78 GLU A O 1
#

Sequence (78 aa):
MMSDQIHQGYIRSCNRGDKNNNILFFNIGGNYRFCPQIRAHHQNNTTAILIDTKKLTYSIRCTDSQCNNKFLTWNMLE

Radius of gyration: 13.72 Å; chains: 1; bounding box: 30×28×38 Å